Protein AF-A0A1C3HFS7-F1 (afdb_monomer_lite)

InterPro domains:
  IPR000335 Bleomycin resistance protein [PF19581] (6-45)
  IPR029068 Glyoxalase/Bleomycin resistance protein/Dihydroxybiphenyl dioxygenase [G3DSA:3.10.180.10] (1-43)
  IPR029068 Glyoxalase/Bleomycin resistance protein/Dihydroxybiphenyl dioxygenase [SSF54593] (1-40)

Sequence (45 aa):
MMTLSPAIPILRIFSVDKAKEFYLDFLGFTLAWEHRFSEDLPLYM

pLDDT: mean 96.04, std 4.16, range [72.62, 98.62]

Foldseek 3Di:
DDDDDDDDDDDDDPDPVVVCCVVCVVVVDDDPDWDDPDPPGDIDD

Secondary structure (DSSP, 8-state):
-PPPPPP------S-HHHHHIIIIIIS-------EESSTTSPEE-

Structure (mmCIF, N/CA/C/O backbone):
data_AF-A0A1C3HFS7-F1
#
_entry.id   AF-A0A1C3HFS7-F1
#
loop_
_atom_site.group_PDB
_atom_site.id
_atom_site.type_symbol
_atom_site.label_atom_id
_atom_site.label_alt_id
_atom_site.label_comp_id
_atom_site.label_asym_id
_atom_site.label_entity_id
_atom_site.label_seq_id
_atom_site.pdbx_PDB_ins_code
_atom_site.Cartn_x
_atom_site.Cartn_y
_atom_site.Cartn_z
_atom_site.occupancy
_atom_site.B_iso_or_equiv
_atom_site.auth_seq_id
_atom_site.auth_comp_id
_atom_site.auth_asym_id
_atom_site.auth_atom_id
_atom_site.pdbx_PDB_model_num
ATOM 1 N N . MET A 1 1 ? 3.979 30.834 11.190 1.00 72.62 1 MET A N 1
ATOM 2 C CA . MET A 1 1 ? 4.851 29.835 11.848 1.00 72.62 1 MET A CA 1
ATOM 3 C C . MET A 1 1 ? 4.640 28.521 11.109 1.00 72.62 1 MET A C 1
ATOM 5 O O . MET A 1 1 ? 3.485 28.194 10.873 1.00 72.62 1 MET A O 1
ATOM 9 N N . MET A 1 2 ? 5.693 27.855 10.625 1.00 85.19 2 MET A N 1
ATOM 10 C CA . MET A 1 2 ? 5.546 26.642 9.805 1.00 85.19 2 MET A CA 1
ATOM 11 C C . MET A 1 2 ? 5.291 25.430 10.703 1.00 85.19 2 MET A C 1
ATOM 13 O O . MET A 1 2 ? 6.080 25.172 11.610 1.00 85.19 2 MET A O 1
ATOM 17 N N . THR A 1 3 ? 4.205 24.701 10.450 1.00 92.19 3 THR A N 1
ATOM 18 C CA . THR A 1 3 ? 3.856 23.481 11.186 1.00 92.19 3 THR A CA 1
ATOM 19 C C . THR A 1 3 ? 4.227 22.276 10.333 1.00 92.19 3 THR A C 1
ATOM 21 O O . THR A 1 3 ? 3.738 22.132 9.214 1.00 92.19 3 THR A O 1
ATOM 24 N N . LEU A 1 4 ? 5.111 21.422 10.843 1.00 94.00 4 LEU A N 1
ATOM 25 C CA . LEU A 1 4 ? 5.449 20.161 10.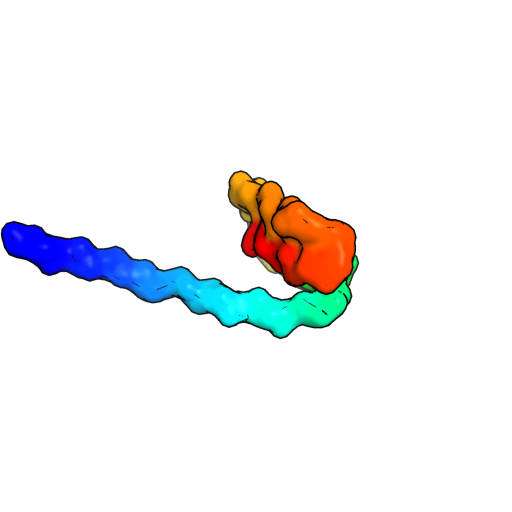188 1.00 94.00 4 LEU A CA 1
ATOM 26 C C . LEU A 1 4 ? 4.338 19.138 10.441 1.00 94.00 4 LEU A C 1
ATOM 28 O O . LEU A 1 4 ? 3.814 19.047 11.551 1.00 94.00 4 LEU A O 1
ATOM 32 N N . SER A 1 5 ? 3.990 18.369 9.411 1.00 96.25 5 SER A N 1
ATOM 33 C CA . SER A 1 5 ? 3.060 17.244 9.548 1.00 96.25 5 SER A CA 1
ATOM 34 C C . SER A 1 5 ? 3.778 16.004 10.097 1.00 96.25 5 SER A C 1
ATOM 36 O O . SER A 1 5 ? 4.999 15.897 9.941 1.00 96.25 5 SER A O 1
ATOM 38 N N . PRO A 1 6 ? 3.050 15.053 10.714 1.00 96.50 6 PRO A N 1
ATOM 39 C CA . PRO A 1 6 ? 3.611 13.756 11.075 1.00 96.50 6 PRO A CA 1
ATOM 40 C C . PRO A 1 6 ? 4.225 13.052 9.860 1.00 96.50 6 PRO A C 1
ATOM 42 O O . PRO A 1 6 ? 3.720 13.165 8.742 1.00 96.50 6 PRO A O 1
ATOM 45 N N . ALA A 1 7 ? 5.311 12.313 10.080 1.00 96.06 7 ALA A N 1
ATOM 46 C CA . ALA A 1 7 ? 5.935 11.522 9.027 1.00 96.06 7 ALA A CA 1
ATOM 47 C C . ALA A 1 7 ? 5.044 10.336 8.624 1.00 96.06 7 ALA A C 1
ATOM 49 O O . ALA A 1 7 ? 4.416 9.708 9.477 1.00 96.06 7 ALA A O 1
ATOM 50 N N . ILE A 1 8 ? 5.050 9.997 7.333 1.00 94.50 8 ILE A N 1
ATOM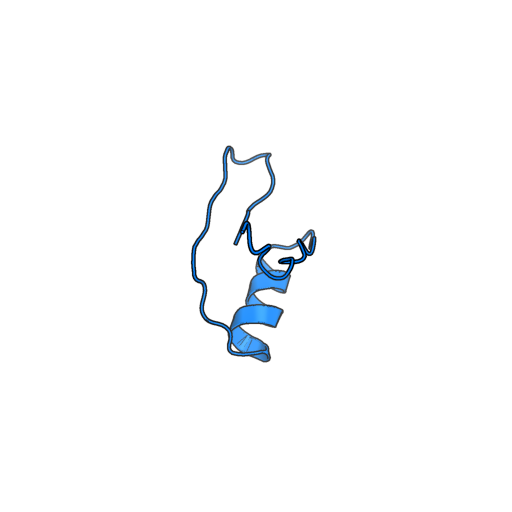 51 C CA . ILE A 1 8 ? 4.408 8.791 6.801 1.00 94.50 8 ILE A CA 1
ATOM 52 C C . ILE A 1 8 ? 5.521 7.794 6.446 1.00 94.50 8 ILE A C 1
ATOM 54 O O . ILE A 1 8 ? 6.337 8.096 5.571 1.00 94.50 8 ILE A O 1
ATOM 58 N N . PRO A 1 9 ? 5.616 6.638 7.127 1.00 96.06 9 PRO A N 1
ATOM 59 C CA . PRO A 1 9 ? 6.656 5.657 6.843 1.00 96.06 9 PRO A CA 1
ATOM 60 C C . PRO A 1 9 ? 6.406 4.955 5.504 1.00 96.06 9 PRO A C 1
ATOM 62 O O . PRO A 1 9 ? 5.279 4.577 5.192 1.00 96.06 9 PRO A O 1
ATOM 65 N N . ILE A 1 10 ? 7.476 4.721 4.741 1.00 95.12 10 ILE A N 1
ATOM 66 C CA . ILE A 1 10 ? 7.442 3.898 3.526 1.00 95.12 10 ILE A CA 1
ATOM 67 C C . ILE A 1 10 ? 7.894 2.487 3.899 1.00 95.12 10 ILE A C 1
ATOM 69 O O . ILE A 1 10 ? 9.049 2.276 4.273 1.00 95.12 10 ILE A O 1
ATOM 73 N N . LEU A 1 11 ? 6.982 1.521 3.796 1.00 96.00 11 LEU A N 1
ATOM 74 C CA . LEU A 1 11 ? 7.250 0.110 4.066 1.00 96.00 11 LEU A CA 1
ATOM 75 C C . LEU A 1 11 ? 7.456 -0.635 2.746 1.00 96.00 11 LEU A C 1
ATOM 77 O O . LEU A 1 11 ? 6.701 -0.443 1.796 1.00 96.00 11 LEU A O 1
ATOM 81 N N . ARG A 1 12 ? 8.487 -1.486 2.673 1.00 96.06 12 ARG A N 1
ATOM 82 C CA . ARG A 1 12 ? 8.836 -2.214 1.446 1.00 96.06 12 ARG A CA 1
ATOM 83 C C . ARG A 1 12 ? 8.547 -3.705 1.582 1.00 96.06 12 ARG A C 1
ATOM 85 O O . ARG A 1 12 ? 9.123 -4.372 2.435 1.00 96.06 12 ARG A O 1
ATOM 92 N N . ILE A 1 13 ? 7.720 -4.222 0.676 1.00 97.12 13 ILE A N 1
ATOM 93 C CA . ILE A 1 13 ? 7.406 -5.647 0.519 1.00 97.12 13 ILE A CA 1
ATOM 94 C C . ILE A 1 13 ? 7.702 -6.038 -0.935 1.00 97.12 13 ILE A C 1
ATOM 96 O O . ILE A 1 13 ? 7.468 -5.255 -1.851 1.00 97.12 13 ILE A O 1
ATOM 100 N N . PHE A 1 14 ? 8.256 -7.233 -1.153 1.00 95.94 14 PHE A N 1
ATOM 101 C CA . PHE A 1 14 ? 8.693 -7.687 -2.483 1.00 95.94 14 PHE A CA 1
ATOM 102 C C . PHE A 1 14 ? 7.601 -8.393 -3.298 1.00 95.94 14 PHE A C 1
ATOM 104 O O . PHE A 1 14 ? 7.710 -8.476 -4.516 1.00 95.94 14 PHE A O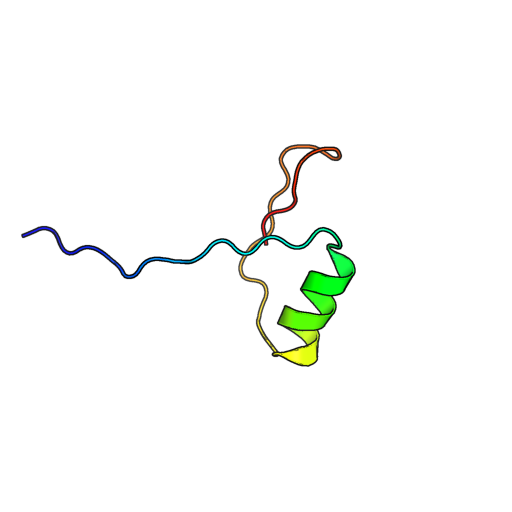 1
ATOM 111 N N . SER A 1 15 ? 6.553 -8.893 -2.641 1.00 97.38 15 SER A N 1
ATOM 112 C CA . SER A 1 15 ? 5.373 -9.470 -3.291 1.00 97.38 15 SER A CA 1
ATOM 113 C C . SER A 1 15 ? 4.192 -8.518 -3.126 1.00 97.38 15 SER A C 1
ATOM 115 O O . SER A 1 15 ? 3.759 -8.256 -2.004 1.00 97.38 15 SER A O 1
ATOM 117 N N . VAL A 1 16 ? 3.675 -8.010 -4.247 1.00 96.50 16 VAL A N 1
ATOM 118 C CA . VAL A 1 16 ? 2.493 -7.132 -4.270 1.00 96.50 16 VAL A CA 1
ATOM 119 C C . VAL A 1 16 ? 1.266 -7.867 -3.738 1.00 96.50 16 VAL A C 1
ATOM 121 O O . VAL A 1 16 ? 0.534 -7.314 -2.923 1.00 96.50 16 VAL A O 1
ATOM 124 N N . ASP A 1 17 ? 1.086 -9.128 -4.131 1.00 98.06 17 ASP A N 1
ATOM 125 C CA . ASP A 1 17 ? -0.055 -9.940 -3.702 1.00 98.06 17 ASP A CA 1
ATOM 126 C C . ASP A 1 17 ? -0.079 -10.100 -2.181 1.00 98.06 17 ASP A C 1
ATOM 128 O O . ASP A 1 17 ? -1.108 -9.886 -1.548 1.00 98.06 17 ASP A O 1
ATOM 132 N N . LYS A 1 18 ? 1.084 -10.368 -1.568 1.00 98.38 18 LYS A N 1
ATOM 133 C CA . LYS A 1 18 ? 1.195 -10.455 -0.106 1.00 98.38 18 LYS A CA 1
ATOM 134 C C . LYS A 1 18 ? 0.985 -9.116 0.590 1.00 98.38 18 LYS A C 1
ATOM 136 O O . LYS A 1 18 ? 0.449 -9.095 1.695 1.00 98.38 18 LYS A O 1
ATOM 141 N N . ALA A 1 19 ? 1.381 -8.007 -0.035 1.00 98.00 19 ALA A N 1
ATOM 142 C CA . ALA A 1 19 ? 1.093 -6.683 0.501 1.00 98.00 19 ALA A CA 1
ATOM 143 C C . ALA A 1 19 ? -0.422 -6.407 0.507 1.00 98.00 19 ALA A C 1
ATOM 145 O O . ALA A 1 19 ? -0.947 -5.962 1.524 1.00 98.00 19 ALA A O 1
ATOM 146 N N . LYS A 1 20 ? -1.134 -6.718 -0.585 1.00 98.00 20 LYS A N 1
ATOM 147 C CA . LYS A 1 20 ? -2.590 -6.526 -0.679 1.00 98.00 20 LYS A CA 1
ATOM 148 C C . LYS A 1 20 ? -3.358 -7.443 0.280 1.00 98.00 20 LYS A C 1
ATOM 150 O O . LYS A 1 20 ? -4.193 -6.937 1.023 1.00 98.00 20 LYS A O 1
ATOM 155 N N . GLU A 1 21 ? -2.995 -8.725 0.357 1.00 98.62 21 GLU A N 1
ATOM 156 C CA . GLU A 1 21 ? -3.581 -9.685 1.310 1.00 98.62 21 GLU A CA 1
ATOM 157 C C . GLU A 1 21 ? -3.447 -9.191 2.761 1.00 98.62 21 GLU A C 1
ATOM 159 O O . GLU A 1 21 ? -4.399 -9.209 3.538 1.00 98.62 21 GLU A O 1
ATOM 164 N N . PHE A 1 22 ? -2.265 -8.694 3.137 1.00 98.38 22 PHE A N 1
ATOM 165 C CA . PHE A 1 22 ? -2.033 -8.223 4.498 1.00 98.38 22 PHE A CA 1
ATOM 166 C C . PHE A 1 22 ? -2.739 -6.893 4.796 1.00 98.38 22 PHE A C 1
ATOM 168 O O . PHE A 1 22 ? -3.461 -6.784 5.785 1.00 98.38 22 PHE A O 1
ATOM 175 N N . TYR A 1 23 ? -2.531 -5.865 3.971 1.00 98.06 23 TY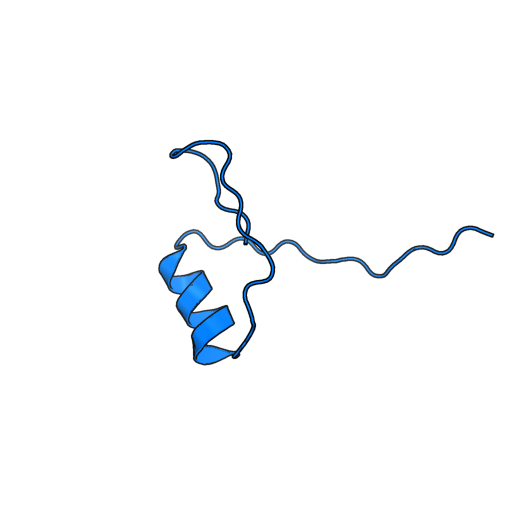R A N 1
ATOM 176 C CA . TYR A 1 23 ? -3.045 -4.528 4.275 1.00 98.06 23 TYR A CA 1
ATOM 177 C C . TYR A 1 23 ? -4.542 -4.393 3.997 1.00 98.06 23 TYR A C 1
ATOM 179 O O . TYR A 1 23 ? -5.250 -3.803 4.810 1.00 98.06 23 TYR A O 1
ATOM 187 N N . LEU A 1 24 ? -5.037 -4.921 2.878 1.00 98.19 24 LEU A N 1
ATOM 188 C CA . LEU A 1 24 ? -6.422 -4.708 2.459 1.00 98.19 24 LEU A CA 1
ATOM 189 C C . LEU A 1 24 ? -7.351 -5.768 3.048 1.00 98.19 24 LEU A C 1
ATOM 191 O O . LEU A 1 24 ? -8.345 -5.412 3.673 1.00 98.19 24 LEU A O 1
ATOM 195 N N . ASP A 1 25 ? -7.008 -7.052 2.913 1.00 98.50 25 ASP A N 1
ATOM 196 C CA . ASP A 1 25 ? -7.916 -8.131 3.321 1.00 98.50 25 ASP A CA 1
ATOM 197 C C . ASP A 1 25 ? -7.834 -8.412 4.826 1.00 98.50 25 ASP A C 1
ATOM 199 O O . ASP A 1 25 ? -8.858 -8.488 5.505 1.00 98.50 25 ASP A O 1
ATOM 203 N N . PHE A 1 26 ? -6.621 -8.546 5.372 1.00 98.50 26 PHE A N 1
ATOM 204 C CA . PHE A 1 26 ? -6.437 -8.872 6.788 1.00 98.50 26 PHE A CA 1
ATOM 205 C C . PHE A 1 26 ? -6.624 -7.657 7.707 1.00 98.50 26 PHE A C 1
ATOM 207 O O . PHE A 1 26 ? -7.374 -7.733 8.680 1.00 98.50 26 PHE A O 1
ATOM 214 N N . LEU A 1 27 ? -5.959 -6.532 7.418 1.00 98.25 27 LEU A N 1
ATOM 215 C CA . LEU A 1 27 ? -6.084 -5.313 8.230 1.00 98.25 27 LEU A CA 1
ATOM 216 C C . LEU A 1 27 ? -7.300 -4.450 7.864 1.00 98.25 27 LEU A C 1
ATOM 218 O O . LEU A 1 27 ? -7.624 -3.524 8.611 1.00 98.25 27 LEU A O 1
ATOM 222 N N . GLY A 1 28 ? -7.976 -4.730 6.746 1.00 98.38 28 GLY A N 1
ATOM 223 C CA . GLY A 1 28 ? -9.171 -3.995 6.329 1.00 98.38 28 GLY A CA 1
ATOM 224 C C . GLY A 1 28 ? -8.893 -2.573 5.836 1.00 98.38 28 GLY A C 1
ATOM 225 O O . GLY A 1 28 ? -9.789 -1.728 5.889 1.00 98.38 28 GLY A O 1
ATOM 226 N N . PHE A 1 29 ? -7.664 -2.251 5.414 1.00 98.00 29 PHE A N 1
ATOM 227 C CA . PHE A 1 29 ? -7.362 -0.917 4.895 1.00 98.00 29 PHE A CA 1
ATOM 228 C C . PHE A 1 29 ? -8.024 -0.712 3.533 1.00 98.00 29 PHE A C 1
ATOM 230 O O . PHE A 1 29 ? -8.282 -1.646 2.779 1.00 98.00 29 PHE A O 1
ATOM 237 N N . THR A 1 30 ? -8.269 0.550 3.193 1.00 98.19 30 THR A N 1
ATOM 238 C CA . THR A 1 30 ? -8.720 0.930 1.854 1.00 98.19 30 THR A CA 1
ATOM 239 C C . THR A 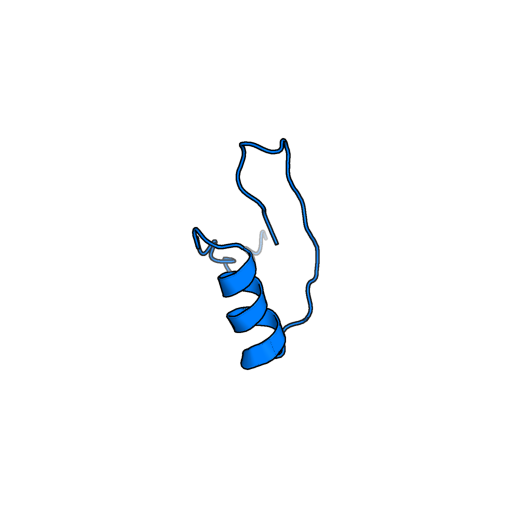1 30 ? -7.536 1.439 1.047 1.00 98.19 30 THR A C 1
ATOM 241 O O . THR A 1 30 ? -6.772 2.278 1.525 1.00 98.19 30 THR A O 1
ATOM 244 N N . LEU A 1 31 ? -7.401 0.950 -0.185 1.00 97.25 31 LEU A N 1
ATOM 245 C CA . LEU A 1 31 ? -6.391 1.434 -1.117 1.00 97.25 31 LEU A CA 1
ATOM 246 C C . LEU A 1 31 ? -6.712 2.880 -1.513 1.00 97.25 31 LEU A C 1
ATOM 248 O O . LEU A 1 31 ? -7.743 3.142 -2.133 1.00 97.25 31 LEU A O 1
ATOM 252 N N . ALA A 1 32 ? -5.838 3.813 -1.143 1.00 97.25 32 ALA A N 1
ATOM 253 C CA . ALA A 1 32 ? -6.036 5.229 -1.435 1.00 97.25 32 ALA A CA 1
ATOM 254 C C . ALA A 1 32 ? -5.580 5.599 -2.855 1.00 97.25 32 ALA A C 1
ATOM 256 O O . ALA A 1 32 ? -6.219 6.420 -3.512 1.00 97.25 32 ALA A O 1
ATOM 257 N N . TRP A 1 33 ? -4.476 5.014 -3.324 1.00 96.62 33 TRP A N 1
ATOM 258 C CA . TRP A 1 33 ? -3.905 5.256 -4.648 1.00 96.62 33 TRP A CA 1
ATOM 259 C C . TRP A 1 33 ? -2.981 4.101 -5.048 1.00 96.62 33 TRP A C 1
ATOM 261 O O . TRP A 1 33 ? -2.563 3.319 -4.208 1.00 96.62 33 TRP A O 1
ATOM 271 N N . GLU A 1 34 ? -2.662 3.990 -6.337 1.00 97.44 34 GLU A N 1
ATOM 272 C CA . GLU A 1 34 ? -1.667 3.042 -6.843 1.00 97.44 34 GLU A CA 1
ATOM 273 C C . GLU A 1 34 ? -0.902 3.693 -8.004 1.00 97.44 34 GLU A C 1
ATOM 275 O O . GLU A 1 34 ? -1.498 4.361 -8.853 1.00 97.44 34 GLU A O 1
ATOM 280 N N . HIS A 1 35 ? 0.423 3.533 -8.040 1.00 97.38 35 HIS A N 1
ATOM 281 C CA . HIS A 1 35 ? 1.262 4.049 -9.117 1.00 97.38 35 HIS A CA 1
ATOM 282 C C . HIS A 1 35 ? 2.471 3.155 -9.407 1.00 97.38 35 HIS A C 1
ATOM 284 O O . HIS A 1 35 ? 3.198 2.737 -8.503 1.00 97.38 35 HIS A O 1
ATOM 290 N N . ARG A 1 36 ? 2.730 2.933 -10.699 1.00 97.75 36 ARG A N 1
ATOM 291 C CA . ARG A 1 36 ? 3.923 2.257 -11.211 1.00 97.75 36 ARG A CA 1
ATOM 292 C C . ARG A 1 36 ? 4.483 3.036 -12.397 1.00 97.75 36 ARG A C 1
ATOM 294 O O . ARG A 1 36 ? 3.749 3.335 -13.334 1.00 97.75 36 ARG A O 1
ATOM 301 N N . PHE A 1 37 ? 5.782 3.321 -12.363 1.00 97.00 37 PHE A N 1
ATOM 302 C CA . PHE A 1 37 ? 6.466 4.061 -13.427 1.00 97.00 37 PHE A CA 1
ATOM 303 C C . PHE A 1 37 ? 6.707 3.205 -14.685 1.00 97.00 37 PHE A C 1
ATOM 305 O O . PHE A 1 37 ? 6.482 3.673 -15.797 1.00 97.00 37 PHE A O 1
ATOM 312 N N . SER A 1 38 ? 7.133 1.950 -14.511 1.00 96.75 38 SER A N 1
ATOM 313 C CA . SER A 1 38 ? 7.295 0.933 -15.563 1.00 96.75 38 SER A CA 1
ATOM 314 C C . SER A 1 38 ? 7.199 -0.472 -14.956 1.00 96.75 38 SER A C 1
ATOM 316 O O . SER A 1 38 ? 7.262 -0.628 -13.736 1.00 96.75 38 SER A O 1
ATOM 318 N N . GLU A 1 39 ? 7.011 -1.500 -15.785 1.00 94.44 39 GLU A N 1
ATOM 319 C CA . GLU A 1 39 ? 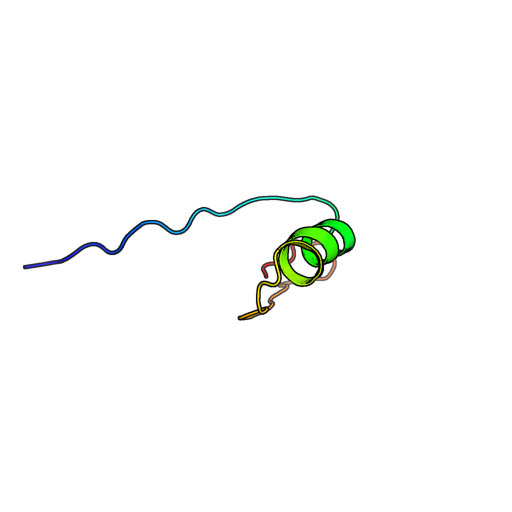6.765 -2.884 -15.342 1.00 94.44 39 GLU A CA 1
ATOM 320 C C . GLU A 1 39 ? 7.866 -3.442 -14.420 1.00 94.44 39 GLU A C 1
ATOM 322 O O . GLU A 1 39 ? 7.576 -4.120 -13.435 1.00 94.44 39 GLU A O 1
ATOM 327 N N . ASP A 1 40 ? 9.116 -3.080 -14.692 1.00 95.81 40 ASP A N 1
ATOM 328 C CA . ASP A 1 40 ? 10.326 -3.497 -13.983 1.00 95.81 40 ASP A CA 1
ATOM 329 C C . ASP A 1 40 ? 10.640 -2.671 -12.719 1.00 95.81 40 ASP A C 1
ATOM 331 O O . ASP A 1 40 ? 11.548 -3.014 -11.958 1.00 95.81 40 ASP A O 1
ATOM 335 N N . LEU A 1 41 ? 9.879 -1.605 -12.454 1.00 96.06 41 LEU A N 1
ATOM 336 C CA . LEU A 1 41 ? 10.063 -0.727 -11.297 1.00 96.06 41 LEU A CA 1
ATOM 337 C C . LEU A 1 41 ? 9.073 -1.035 -10.161 1.00 96.06 41 LEU A C 1
ATOM 339 O O . LEU A 1 41 ? 8.034 -1.656 -10.392 1.00 96.06 41 LEU A O 1
ATOM 343 N N . PRO A 1 42 ? 9.361 -0.605 -8.914 1.00 96.19 42 PRO A N 1
ATOM 344 C CA . PRO A 1 42 ? 8.478 -0.841 -7.775 1.00 96.19 42 PRO A CA 1
ATOM 345 C C . PRO A 1 42 ? 7.059 -0.294 -7.974 1.00 96.19 42 PRO A C 1
ATOM 347 O O . PRO A 1 42 ? 6.861 0.774 -8.556 1.00 96.19 42 PRO A O 1
ATOM 350 N N . LEU A 1 43 ? 6.084 -1.017 -7.422 1.00 97.56 43 LEU A N 1
ATOM 351 C CA . LEU A 1 43 ? 4.724 -0.523 -7.238 1.00 97.56 43 LEU A CA 1
ATOM 352 C C . LEU A 1 43 ? 4.641 0.289 -5.950 1.00 97.56 43 LEU A C 1
ATOM 354 O O . LEU A 1 43 ? 5.087 -0.181 -4.902 1.00 97.56 43 LEU A O 1
ATOM 358 N N . TYR A 1 44 ? 4.018 1.456 -6.027 1.00 96.75 44 TYR A N 1
ATOM 359 C CA . TYR A 1 44 ? 3.612 2.236 -4.869 1.00 96.75 44 TYR A CA 1
ATOM 360 C C . TYR A 1 44 ? 2.094 2.136 -4.712 1.00 96.75 44 TYR A C 1
ATOM 362 O O . TYR A 1 44 ? 1.370 2.261 -5.700 1.00 96.75 44 TYR A O 1
ATOM 370 N N . MET A 1 45 ? 1.637 1.876 -3.490 1.00 94.62 45 MET A N 1
ATOM 371 C CA . MET A 1 45 ? 0.238 1.674 -3.103 1.00 94.62 45 MET A CA 1
ATOM 372 C C . MET A 1 45 ? -0.029 2.303 -1.735 1.00 94.62 45 MET A C 1
ATOM 374 O O . MET A 1 45 ? 0.963 2.449 -0.980 1.00 94.62 45 MET A O 1
#

Organism: Serratia marcescens (NCBI:txid615)

Radius of gyration: 13.58 Å; chains: 1; bounding box: 20×40×27 Å